Protein AF-A0ABD7KA84-F1 (afdb_monomer)

Organism: Pseudomonas aeruginosa (NCBI:txid287)

Radius of gyration: 20.24 Å; Cα contacts (8 Å, |Δi|>4): 50; chains: 1; bounding box: 49×47×58 Å

Secondary structure (DSSP, 8-state):
-------------HHHHHSPPTTPPSS--HHHHHHHHHHHHHHHHHHHHHHHS-GGGPPPHHHHHHHHHHHHHHHHHHHHHHHHHHHHHS--GGGSS--

Foldseek 3Di:
DDPDDDPPPPPQDPVSVLADDPPDDQAQPVVLLVVLVVVLVVLVVVVVCCVVDDVVPHDDPVSVVVNVVSSVVSVVSSVNSRVRNVVRVDPPPVVVPDD

Structure (mmCIF, N/CA/C/O backbone):
data_AF-A0ABD7KA84-F1
#
_entry.id   AF-A0ABD7KA84-F1
#
loop_
_atom_site.group_PDB
_atom_site.id
_atom_site.type_symbol
_atom_site.label_atom_id
_atom_site.label_alt_id
_atom_site.label_comp_id
_atom_site.label_asym_id
_atom_site.label_entity_id
_atom_site.label_seq_id
_atom_site.pdbx_PDB_ins_code
_atom_site.Cartn_x
_atom_site.Cartn_y
_atom_site.Cartn_z
_atom_site.occupancy
_atom_site.B_iso_or_equiv
_atom_site.auth_seq_id
_atom_site.auth_comp_id
_atom_site.auth_asym_id
_atom_site.auth_atom_id
_atom_site.pdbx_PDB_model_num
ATOM 1 N N . MET A 1 1 ? -4.175 -40.344 22.442 1.00 39.59 1 MET A N 1
ATOM 2 C CA . MET A 1 1 ? -3.545 -39.058 22.070 1.00 39.59 1 MET A CA 1
ATOM 3 C C . MET A 1 1 ? -4.419 -38.394 21.017 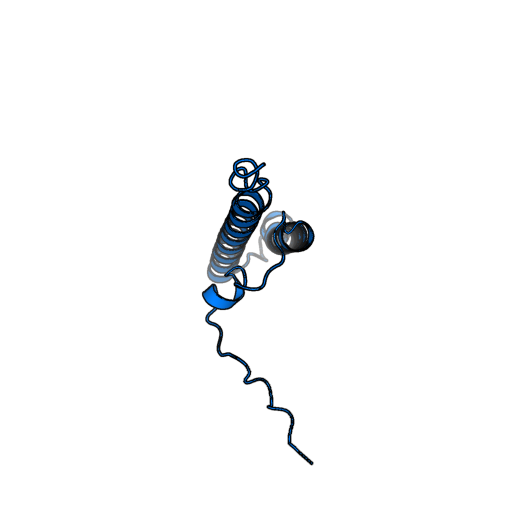1.00 39.59 1 MET A C 1
ATOM 5 O O . MET A 1 1 ? -4.559 -38.944 19.933 1.00 39.59 1 MET A O 1
ATOM 9 N N . LYS A 1 2 ? -5.108 -37.300 21.362 1.00 39.72 2 LYS A N 1
ATOM 10 C CA . LYS A 1 2 ? -5.956 -36.557 20.418 1.00 39.72 2 LYS A CA 1
ATOM 11 C C . LYS A 1 2 ? -5.038 -35.701 19.543 1.00 39.72 2 LYS A C 1
ATOM 13 O O . LYS A 1 2 ? -4.302 -34.883 20.082 1.00 39.72 2 LYS A O 1
ATOM 18 N N . ARG A 1 3 ? -5.044 -35.930 18.226 1.00 42.28 3 ARG A N 1
ATOM 19 C CA . ARG A 1 3 ? -4.387 -35.054 17.245 1.00 42.28 3 ARG A CA 1
ATOM 20 C C . ARG A 1 3 ? -5.005 -33.664 17.387 1.00 42.28 3 ARG A C 1
ATOM 22 O O . ARG A 1 3 ? -6.204 -33.509 17.174 1.00 42.28 3 ARG A O 1
ATOM 29 N N . THR A 1 4 ? -4.207 -32.684 17.789 1.00 46.84 4 THR A N 1
ATOM 30 C CA . THR A 1 4 ? -4.562 -31.269 17.689 1.00 46.84 4 THR A CA 1
ATOM 31 C C . THR A 1 4 ? -4.819 -30.980 16.215 1.00 46.84 4 THR A C 1
ATOM 33 O O . THR A 1 4 ? -3.995 -31.345 15.375 1.00 46.84 4 THR A O 1
ATOM 36 N N . ALA A 1 5 ? -5.989 -30.422 15.902 1.00 50.28 5 ALA A N 1
ATOM 37 C CA . ALA A 1 5 ? -6.383 -30.097 14.540 1.00 50.28 5 ALA A CA 1
ATOM 38 C C . ALA A 1 5 ? -5.280 -29.257 13.886 1.00 50.28 5 ALA A C 1
ATOM 40 O O . ALA A 1 5 ? -4.925 -28.184 14.375 1.00 50.28 5 ALA A O 1
ATOM 41 N N . GLN A 1 6 ? -4.702 -29.800 12.818 1.00 48.25 6 GLN A N 1
ATOM 42 C CA . GLN A 1 6 ? -3.870 -29.056 11.892 1.00 48.25 6 GLN A CA 1
ATOM 43 C C . GLN A 1 6 ? -4.734 -27.895 11.401 1.00 48.25 6 GLN A C 1
ATOM 45 O O . GLN A 1 6 ? -5.792 -28.126 10.825 1.00 48.25 6 GLN A O 1
ATOM 50 N N . LYS A 1 7 ? -4.347 -26.665 11.750 1.00 53.25 7 LYS A N 1
ATOM 51 C CA . LYS A 1 7 ? -5.015 -25.454 11.282 1.00 53.2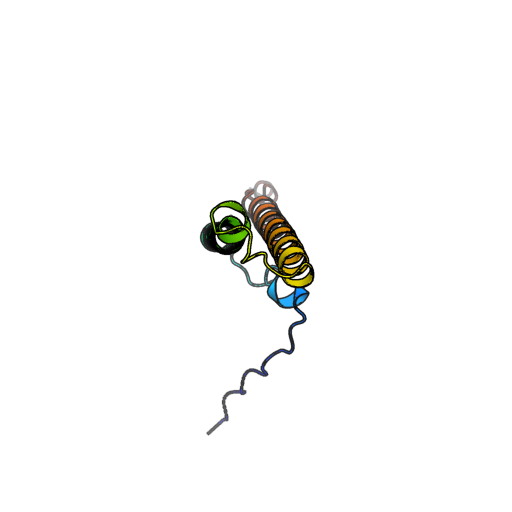5 7 LYS A CA 1
ATOM 52 C C . LYS A 1 7 ? -4.880 -25.475 9.764 1.00 53.25 7 LYS A C 1
ATOM 54 O O . LYS A 1 7 ? -3.757 -25.358 9.272 1.00 53.25 7 LYS A O 1
ATOM 59 N N . ASP A 1 8 ? -5.980 -25.749 9.068 1.00 48.78 8 ASP A N 1
ATOM 60 C CA . ASP A 1 8 ? -6.023 -25.688 7.613 1.00 48.78 8 ASP A CA 1
ATOM 61 C C . ASP A 1 8 ? -5.412 -24.350 7.195 1.00 48.78 8 ASP A C 1
ATOM 63 O O . ASP A 1 8 ? -5.699 -23.305 7.792 1.00 48.78 8 ASP A O 1
ATOM 67 N N . LEU A 1 9 ? -4.474 -24.407 6.250 1.00 51.09 9 LEU A N 1
ATOM 68 C CA . LEU A 1 9 ? -3.971 -23.218 5.582 1.00 51.09 9 LEU A CA 1
ATOM 69 C C . LEU A 1 9 ? -5.165 -22.675 4.810 1.00 51.09 9 LEU A C 1
ATOM 71 O O . LEU A 1 9 ? -5.471 -23.156 3.723 1.00 51.09 9 LEU A O 1
ATOM 75 N N . ASP A 1 10 ? -5.893 -21.772 5.457 1.00 62.88 10 ASP A N 1
ATOM 76 C CA . ASP A 1 10 ? -7.050 -21.114 4.886 1.00 62.88 10 ASP A CA 1
ATOM 77 C C . ASP A 1 10 ? -6.582 -20.479 3.577 1.00 62.88 10 ASP A C 1
ATOM 79 O O . ASP A 1 10 ? -5.607 -19.717 3.562 1.00 62.88 10 ASP A O 1
ATOM 83 N N . PHE A 1 11 ? -7.200 -20.876 2.464 1.00 49.28 11 PHE A N 1
ATOM 84 C CA . PHE A 1 11 ? -6.951 -20.263 1.166 1.00 49.28 11 PHE A CA 1
ATOM 85 C C . PHE A 1 11 ? -7.626 -18.895 1.190 1.00 49.28 11 PHE A C 1
ATOM 87 O O . PHE A 1 11 ? -8.648 -18.680 0.547 1.00 49.28 11 PHE A O 1
ATOM 94 N N . CYS A 1 12 ? -7.067 -17.990 1.991 1.00 53.78 12 CYS A N 1
ATOM 95 C 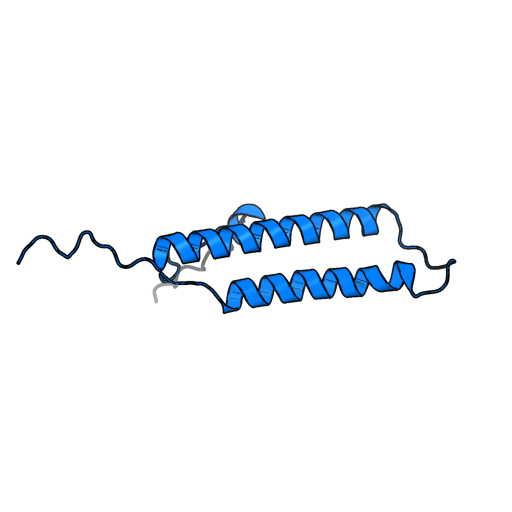CA . CYS A 1 12 ? -7.483 -16.611 2.042 1.00 53.78 12 CYS A CA 1
ATOM 96 C C . CYS A 1 12 ? -7.252 -16.026 0.656 1.00 53.78 12 CYS A C 1
ATOM 98 O O . CYS A 1 12 ? -6.137 -16.060 0.119 1.00 53.78 12 CYS A O 1
ATOM 100 N N . SER A 1 13 ? -8.315 -15.480 0.085 1.00 63.88 13 SER A N 1
ATOM 101 C CA . SER A 1 13 ? -8.151 -14.547 -1.013 1.00 63.88 13 SER A CA 1
ATOM 102 C C . SER A 1 13 ? -7.266 -13.372 -0.547 1.00 63.88 13 SER A C 1
ATOM 104 O O . SER A 1 13 ? -7.136 -13.123 0.661 1.00 63.88 13 SER A O 1
ATOM 106 N N . PRO A 1 14 ? -6.605 -12.646 -1.462 1.00 53.62 14 PRO A N 1
ATOM 107 C CA . PRO A 1 14 ? -5.849 -11.451 -1.096 1.00 53.62 14 PRO A CA 1
ATOM 108 C C . PRO A 1 14 ? -6.687 -10.489 -0.247 1.00 53.62 14 PRO A C 1
ATOM 110 O O . PRO A 1 14 ? -6.188 -9.918 0.717 1.00 53.62 14 PRO A O 1
ATOM 113 N N . GLU A 1 15 ? -7.976 -10.365 -0.551 1.00 61.22 15 GLU A N 1
ATOM 114 C CA . GLU A 1 15 ? -8.924 -9.567 0.210 1.00 61.22 15 G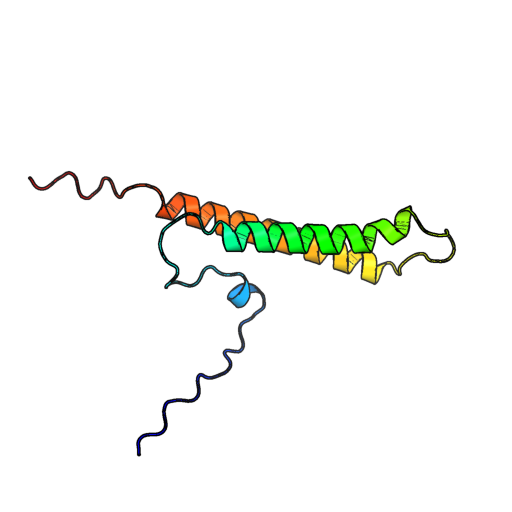LU A CA 1
ATOM 115 C C . GLU A 1 15 ? -9.180 -10.102 1.631 1.00 61.22 15 GLU A C 1
ATOM 117 O O . GLU A 1 15 ? -9.261 -9.297 2.558 1.00 61.22 15 GLU A O 1
ATOM 122 N N . ASP A 1 16 ? -9.180 -11.419 1.857 1.00 60.47 16 ASP A N 1
ATOM 123 C CA . ASP A 1 16 ? -9.287 -12.008 3.205 1.00 60.47 16 ASP A CA 1
ATOM 124 C C . ASP A 1 16 ? -8.037 -11.756 4.066 1.00 60.47 16 ASP A C 1
ATOM 126 O O . ASP A 1 16 ? -8.135 -11.605 5.284 1.00 60.47 16 ASP A O 1
ATOM 130 N N . LEU A 1 17 ? -6.853 -11.668 3.447 1.00 58.16 17 LEU A N 1
ATOM 131 C CA . LEU A 1 17 ? -5.612 -11.289 4.141 1.00 58.16 17 LEU A CA 1
ATOM 132 C C . LEU A 1 17 ? -5.582 -9.805 4.524 1.00 58.16 17 LEU A C 1
ATOM 134 O O . LEU A 1 17 ? -4.895 -9.418 5.473 1.00 58.16 17 LEU A O 1
ATOM 138 N N . LEU A 1 18 ? -6.290 -8.970 3.763 1.00 59.47 18 LEU A N 1
ATOM 13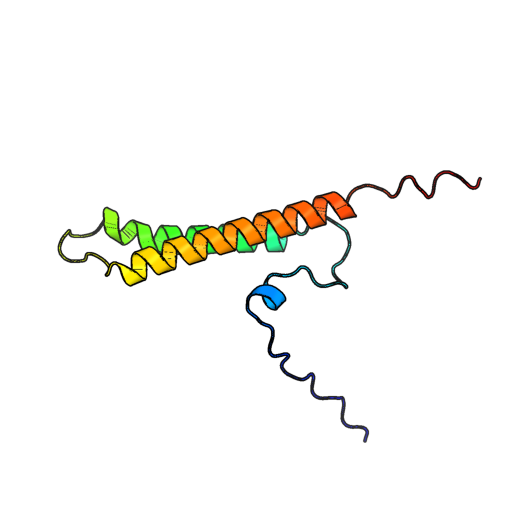9 C CA . LEU A 1 18 ? -6.354 -7.524 3.962 1.00 59.47 18 LEU A CA 1
ATOM 140 C C . LEU A 1 18 ? -7.543 -7.104 4.838 1.00 59.47 18 LEU A C 1
ATOM 142 O O . LEU A 1 18 ? -7.554 -5.979 5.345 1.00 59.47 18 LEU A O 1
ATOM 146 N N . ALA A 1 19 ? -8.514 -7.994 5.052 1.00 65.56 19 ALA A N 1
ATOM 147 C CA . ALA A 1 19 ? -9.630 -7.781 5.957 1.00 65.56 19 ALA A CA 1
ATOM 148 C C . ALA A 1 19 ? -9.167 -7.763 7.421 1.00 65.56 19 ALA A C 1
ATOM 150 O O . ALA A 1 19 ? -8.328 -8.552 7.863 1.00 65.56 19 ALA A O 1
ATOM 151 N N . VAL A 1 20 ? -9.754 -6.866 8.217 1.00 67.94 20 VAL A N 1
ATOM 152 C CA . VAL A 1 20 ? -9.539 -6.895 9.665 1.00 67.94 20 VAL A CA 1
ATOM 153 C C . VAL A 1 20 ? -10.226 -8.134 10.220 1.00 67.94 20 VAL A C 1
ATOM 155 O O . VAL A 1 20 ? -11.430 -8.320 10.042 1.00 67.94 20 VAL A O 1
ATOM 158 N N . ARG A 1 21 ? -9.460 -8.986 10.905 1.00 71.31 21 ARG A N 1
ATOM 159 C CA . ARG A 1 21 ? -10.008 -10.188 11.531 1.00 71.31 21 ARG A CA 1
ATOM 160 C C . ARG A 1 21 ? -11.098 -9.820 12.534 1.00 71.31 21 ARG A C 1
ATOM 162 O O . ARG A 1 21 ? -10.939 -8.896 13.328 1.00 71.31 21 ARG A O 1
ATOM 169 N N . ASN A 1 22 ? -12.162 -10.617 12.558 1.00 68.19 22 ASN A N 1
ATOM 170 C CA . ASN A 1 22 ? -13.289 -10.425 13.477 1.00 68.19 22 ASN A CA 1
ATOM 171 C C . ASN A 1 22 ? -12.894 -10.512 14.963 1.00 68.19 22 ASN A C 1
ATOM 173 O O . ASN A 1 22 ? -13.622 -10.018 15.817 1.00 68.19 22 ASN A O 1
ATOM 177 N N . ASP A 1 23 ? -11.759 -11.142 15.274 1.00 73.25 23 ASP A N 1
ATOM 178 C CA . ASP A 1 23 ? -11.213 -11.274 16.626 1.00 73.25 23 ASP A CA 1
ATOM 179 C C . ASP A 1 23 ? -10.106 -10.257 16.947 1.00 73.25 23 ASP A C 1
ATOM 181 O O . ASP A 1 23 ? -9.434 -10.387 17.971 1.00 73.25 23 ASP A O 1
ATOM 185 N N . ALA A 1 24 ? -9.896 -9.250 16.091 1.00 74.00 24 ALA A N 1
ATOM 186 C CA . ALA A 1 24 ? -8.958 -8.174 16.374 1.00 74.00 24 ALA A CA 1
ATOM 187 C C . ALA A 1 24 ? -9.377 -7.409 17.640 1.00 74.00 24 ALA A C 1
ATOM 189 O O . ALA A 1 24 ? -10.559 -7.130 17.864 1.00 74.00 24 ALA A O 1
ATOM 190 N N . THR A 1 25 ? -8.396 -7.075 18.480 1.00 77.12 25 THR A N 1
ATOM 191 C CA . THR A 1 25 ? -8.624 -6.277 19.686 1.00 77.12 25 THR A CA 1
ATOM 192 C C . THR A 1 25 ? -9.105 -4.872 19.297 1.00 77.12 25 THR A C 1
ATOM 194 O O . THR A 1 25 ? -8.438 -4.227 18.484 1.00 77.12 25 THR A O 1
ATOM 197 N N . PRO A 1 26 ? -10.203 -4.366 19.895 1.00 79.81 26 PRO A N 1
ATOM 198 C CA . PRO A 1 26 ? -10.666 -2.993 19.705 1.00 79.81 26 PRO A CA 1
ATOM 199 C C . PRO A 1 26 ? -9.566 -1.967 19.984 1.00 79.81 26 PRO A C 1
ATOM 201 O O . PRO A 1 26 ? -8.841 -2.085 20.974 1.00 79.81 26 PRO A O 1
ATOM 204 N N . GLY A 1 27 ? -9.462 -0.945 19.140 1.00 82.12 27 GLY A N 1
ATOM 205 C CA . GLY A 1 27 ? -8.400 0.051 19.228 1.00 82.12 27 GLY A CA 1
ATOM 206 C C . GLY A 1 27 ? -7.819 0.397 17.864 1.00 82.12 27 GLY A C 1
ATOM 207 O O . GLY A 1 27 ? -8.067 -0.278 16.867 1.00 82.12 27 GLY A O 1
ATOM 208 N N . VAL A 1 28 ? -7.014 1.459 17.814 1.00 84.19 28 VAL A N 1
ATOM 209 C CA . VAL A 1 28 ? -6.275 1.816 16.599 1.00 84.19 28 VAL A CA 1
ATOM 210 C C . VAL A 1 28 ? -5.119 0.827 16.402 1.00 84.19 28 VAL A C 1
ATOM 212 O O . VAL A 1 28 ? -4.231 0.770 17.256 1.00 84.19 28 VAL A O 1
ATOM 215 N N . PRO A 1 29 ? -5.069 0.071 15.288 1.00 85.19 29 PRO A N 1
ATOM 216 C CA . PRO A 1 29 ? -4.019 -0.916 15.048 1.00 85.19 29 PRO A CA 1
ATOM 217 C C . PRO A 1 29 ? -2.743 -0.238 14.512 1.00 85.19 29 PRO A C 1
ATOM 219 O O . PRO A 1 29 ? -2.375 -0.402 13.348 1.00 85.19 29 PRO A O 1
ATOM 222 N N . ILE A 1 30 ? -2.079 0.559 15.357 1.00 87.44 30 ILE A N 1
ATOM 223 C CA . ILE A 1 30 ? -0.934 1.411 14.982 1.00 87.44 30 ILE A CA 1
ATOM 224 C C . ILE A 1 30 ? 0.208 0.609 14.349 1.00 87.44 30 ILE A C 1
ATOM 226 O O . ILE A 1 30 ? 0.756 1.046 13.338 1.00 87.44 30 ILE A O 1
ATOM 230 N N . ASP A 1 31 ? 0.526 -0.574 14.872 1.00 85.88 31 ASP A N 1
ATOM 231 C CA . ASP A 1 31 ? 1.602 -1.412 14.329 1.00 85.88 31 ASP A CA 1
ATOM 232 C C . ASP A 1 31 ? 1.297 -1.879 12.900 1.00 85.88 31 ASP A C 1
ATOM 234 O O . ASP A 1 31 ? 2.167 -1.852 12.028 1.00 85.88 31 ASP A O 1
ATOM 238 N N . ALA A 1 32 ? 0.042 -2.252 12.626 1.00 86.12 32 ALA A N 1
ATOM 239 C CA . ALA A 1 32 ? -0.390 -2.682 11.299 1.00 86.12 32 ALA A CA 1
ATOM 240 C C . ALA A 1 32 ? -0.411 -1.512 10.305 1.00 86.12 32 ALA A C 1
ATOM 242 O O . ALA A 1 32 ? 0.029 -1.667 9.167 1.00 86.12 32 ALA A O 1
ATOM 243 N N . ILE A 1 33 ? -0.870 -0.333 10.743 1.00 89.75 33 ILE A N 1
ATOM 244 C CA . ILE A 1 33 ? -0.843 0.892 9.932 1.00 89.75 33 ILE A CA 1
ATOM 245 C C . ILE A 1 33 ? 0.602 1.265 9.596 1.00 89.75 33 ILE A C 1
ATOM 247 O O . ILE A 1 33 ? 0.920 1.490 8.433 1.00 89.75 33 ILE A O 1
ATOM 251 N N . THR A 1 34 ? 1.484 1.269 10.596 1.00 91.88 34 THR A N 1
ATOM 252 C CA . THR A 1 34 ? 2.910 1.573 10.417 1.00 91.88 34 THR A CA 1
ATOM 253 C C . THR A 1 34 ? 3.551 0.584 9.448 1.00 91.88 34 THR A C 1
ATOM 255 O O . THR A 1 34 ? 4.198 0.993 8.491 1.00 91.88 34 THR A O 1
ATOM 258 N N . THR A 1 35 ? 3.292 -0.713 9.621 1.00 90.81 35 THR A N 1
ATOM 259 C CA . THR A 1 35 ? 3.803 -1.763 8.725 1.00 90.81 35 THR A CA 1
ATOM 260 C C . THR A 1 35 ? 3.327 -1.571 7.283 1.00 90.81 35 THR A C 1
ATOM 262 O O . THR A 1 35 ? 4.114 -1.715 6.349 1.00 90.81 35 THR A O 1
ATOM 265 N N . ALA A 1 36 ? 2.052 -1.229 7.077 1.00 91.44 36 ALA A N 1
ATOM 266 C CA . ALA A 1 36 ? 1.519 -0.960 5.745 1.00 91.44 36 ALA A CA 1
ATOM 267 C C . ALA A 1 36 ? 2.166 0.288 5.115 1.00 91.44 36 ALA A C 1
ATOM 269 O O . ALA A 1 36 ? 2.538 0.252 3.942 1.00 91.44 36 ALA A O 1
ATOM 270 N N . CYS A 1 37 ? 2.381 1.357 5.890 1.00 94.88 37 CYS A N 1
ATOM 271 C CA . CYS A 1 37 ? 3.119 2.536 5.431 1.00 94.88 37 CYS A CA 1
ATOM 272 C C . CYS A 1 37 ? 4.554 2.185 5.010 1.00 94.88 37 CYS A C 1
ATOM 274 O O . CYS A 1 37 ? 4.966 2.548 3.910 1.00 94.88 37 CYS A O 1
ATOM 276 N N . GLU A 1 38 ? 5.293 1.440 5.835 1.00 96.44 38 GLU A N 1
ATOM 277 C CA . GLU A 1 38 ? 6.667 1.021 5.525 1.00 96.44 38 GLU A CA 1
ATOM 278 C C . GLU A 1 38 ? 6.732 0.142 4.270 1.00 96.44 38 GLU A C 1
ATOM 280 O O . GLU A 1 38 ? 7.628 0.303 3.442 1.00 96.44 38 GLU A O 1
ATOM 285 N N . ARG A 1 39 ? 5.745 -0.740 4.060 1.00 94.44 39 ARG A N 1
ATOM 286 C CA . ARG A 1 39 ? 5.655 -1.549 2.837 1.00 94.44 39 ARG A CA 1
ATOM 287 C C . ARG A 1 39 ? 5.455 -0.681 1.593 1.00 94.44 39 ARG A C 1
ATOM 289 O O . ARG A 1 39 ? 6.192 -0.849 0.623 1.00 94.44 39 ARG A O 1
ATOM 296 N N . ALA A 1 40 ? 4.510 0.263 1.629 1.00 96.50 40 ALA A N 1
ATOM 297 C CA . ALA A 1 40 ? 4.293 1.193 0.518 1.00 96.50 40 ALA A CA 1
ATOM 298 C C . ALA A 1 40 ? 5.555 2.018 0.227 1.00 96.50 40 ALA A C 1
ATOM 300 O O . ALA A 1 40 ? 5.946 2.171 -0.930 1.00 96.50 40 ALA A O 1
ATOM 301 N N . MET A 1 41 ? 6.230 2.501 1.273 1.00 97.62 41 MET A N 1
ATOM 302 C CA . MET A 1 41 ? 7.481 3.246 1.139 1.00 97.62 41 MET A CA 1
ATOM 303 C C . MET A 1 41 ? 8.592 2.400 0.518 1.00 97.62 41 MET A C 1
ATOM 305 O O . MET A 1 41 ? 9.258 2.872 -0.398 1.00 97.62 41 MET A O 1
ATOM 309 N N . ALA A 1 42 ? 8.773 1.151 0.949 1.00 95.12 42 ALA A N 1
ATOM 310 C CA . ALA A 1 42 ? 9.774 0.250 0.380 1.00 95.12 42 ALA A CA 1
ATOM 311 C C . ALA A 1 42 ? 9.558 0.022 -1.125 1.00 95.12 42 ALA A C 1
ATOM 313 O O . ALA A 1 42 ? 10.510 0.063 -1.905 1.00 95.12 42 ALA A O 1
ATOM 314 N N . VAL A 1 43 ? 8.305 -0.155 -1.547 1.00 96.00 43 VAL A N 1
ATOM 315 C CA . VAL A 1 43 ? 7.944 -0.327 -2.960 1.00 96.00 43 VAL A CA 1
ATOM 316 C C . VAL A 1 43 ? 8.198 0.953 -3.766 1.00 96.00 43 VAL A C 1
ATOM 318 O O . VAL A 1 43 ? 8.748 0.892 -4.867 1.00 96.00 43 VAL A O 1
ATOM 321 N N . LEU A 1 44 ? 7.879 2.125 -3.212 1.00 96.12 44 LEU A N 1
ATOM 322 C CA . LEU A 1 44 ? 8.194 3.411 -3.842 1.00 96.12 44 LEU A CA 1
ATOM 323 C C . LEU A 1 44 ? 9.704 3.675 -3.917 1.00 96.12 44 LEU A C 1
ATOM 325 O O . LEU A 1 44 ? 10.172 4.210 -4.920 1.00 96.12 44 LEU A O 1
ATOM 329 N N . TYR A 1 45 ? 10.478 3.277 -2.904 1.00 94.44 45 TYR A N 1
ATOM 330 C CA . TYR A 1 45 ? 11.939 3.357 -2.939 1.00 94.44 45 TYR A CA 1
ATOM 331 C C . TYR A 1 45 ? 12.543 2.430 -3.989 1.00 94.44 45 TYR A C 1
ATOM 333 O O . TYR A 1 45 ? 13.502 2.814 -4.647 1.00 94.44 45 TYR A O 1
ATOM 341 N N . LEU A 1 46 ? 11.977 1.240 -4.190 1.00 90.31 46 LEU A N 1
ATOM 342 C CA . LEU A 1 46 ? 12.386 0.379 -5.294 1.00 90.31 46 LEU A CA 1
ATOM 343 C C . LEU A 1 46 ? 12.107 1.064 -6.641 1.00 90.31 46 LEU A C 1
ATOM 345 O O . LEU A 1 46 ? 12.976 1.108 -7.507 1.00 90.31 46 LEU A O 1
ATOM 349 N N . LEU A 1 47 ? 10.912 1.644 -6.806 1.00 93.81 47 LEU A N 1
ATOM 350 C CA . LEU A 1 47 ? 10.540 2.343 -8.036 1.00 93.81 47 LEU A CA 1
ATOM 351 C C . LEU A 1 47 ? 11.383 3.596 -8.282 1.00 93.81 47 LEU A C 1
ATOM 353 O O . LEU A 1 47 ? 11.615 3.932 -9.438 1.00 93.81 47 LEU A O 1
ATOM 357 N N . SER A 1 48 ? 11.848 4.292 -7.243 1.00 91.62 48 SER A N 1
ATOM 358 C CA . SER A 1 48 ? 12.621 5.527 -7.416 1.00 91.62 48 SER A CA 1
ATOM 359 C C . SER A 1 48 ? 13.902 5.310 -8.230 1.00 91.62 48 SER A C 1
ATOM 361 O O . SER A 1 48 ? 14.286 6.205 -8.984 1.00 91.62 48 SER A O 1
ATOM 363 N N . GLY A 1 49 ? 14.473 4.097 -8.191 1.00 87.06 49 GLY A N 1
ATOM 364 C CA . GLY A 1 49 ? 15.589 3.679 -9.042 1.00 87.06 49 GLY A CA 1
ATOM 365 C C . GLY A 1 49 ? 15.338 3.894 -10.540 1.00 87.06 49 GLY A C 1
ATOM 366 O O . GLY A 1 49 ? 16.267 4.241 -11.262 1.00 87.06 49 GLY A O 1
ATOM 367 N N . GLN A 1 50 ? 14.079 3.817 -10.986 1.00 88.81 50 GLN A N 1
ATOM 368 C CA . GLN A 1 50 ? 13.650 4.117 -12.358 1.00 88.81 50 GLN A CA 1
ATOM 369 C C . GLN A 1 50 ? 13.959 5.551 -12.801 1.00 88.81 50 GLN A C 1
ATOM 371 O O . GLN A 1 50 ? 14.107 5.825 -13.991 1.00 88.81 50 GLN A O 1
ATOM 376 N N . PHE A 1 51 ? 13.975 6.483 -11.850 1.00 88.38 51 PHE A N 1
ATOM 377 C CA . PHE A 1 51 ? 14.098 7.916 -12.107 1.00 88.38 51 PHE A CA 1
ATOM 378 C C . PHE A 1 51 ? 15.457 8.477 -11.687 1.00 88.38 51 PHE A C 1
ATOM 380 O O . PHE A 1 51 ? 15.810 9.578 -12.102 1.00 88.38 51 PHE A O 1
ATOM 387 N N . THR A 1 52 ? 16.205 7.746 -10.860 1.00 87.19 52 THR A N 1
ATOM 388 C CA . THR A 1 52 ? 17.535 8.150 -10.385 1.00 87.19 52 THR A CA 1
ATOM 389 C C . THR A 1 52 ? 18.680 7.364 -11.027 1.00 87.19 52 THR A C 1
ATOM 391 O O . THR A 1 52 ? 19.830 7.753 -10.847 1.00 87.19 52 THR A O 1
ATOM 394 N N . GLY A 1 53 ? 18.390 6.253 -11.714 1.00 80.12 53 GLY A N 1
ATOM 395 C CA . GLY A 1 53 ? 19.369 5.418 -12.419 1.00 80.12 53 GLY A CA 1
ATOM 396 C C . GLY A 1 53 ? 19.643 5.854 -13.864 1.00 80.12 53 GLY A C 1
ATOM 397 O O . GLY A 1 53 ? 19.149 6.883 -14.328 1.00 80.12 53 GLY A O 1
ATOM 398 N N . ASP A 1 54 ? 20.431 5.052 -14.585 1.00 85.06 54 ASP A N 1
ATOM 399 C CA . ASP A 1 54 ? 20.734 5.288 -15.998 1.00 85.06 54 ASP A CA 1
ATOM 400 C C . ASP A 1 54 ? 19.498 5.074 -16.884 1.00 85.06 54 ASP A C 1
ATOM 402 O O . ASP A 1 54 ? 18.718 4.141 -16.698 1.00 85.06 54 ASP A O 1
ATOM 406 N N . ALA A 1 55 ? 19.335 5.913 -17.912 1.00 76.69 55 ALA A N 1
ATOM 407 C CA . ALA A 1 55 ? 18.168 5.869 -18.801 1.00 76.69 55 ALA A CA 1
ATOM 408 C C . ALA A 1 55 ? 18.028 4.547 -19.587 1.00 76.69 55 ALA A C 1
ATOM 410 O O . ALA A 1 55 ? 16.944 4.243 -20.089 1.00 76.69 55 ALA A O 1
ATOM 411 N N . SER A 1 56 ? 19.109 3.767 -19.707 1.00 82.62 56 SER A N 1
ATOM 412 C CA . SER A 1 56 ? 19.097 2.428 -20.308 1.00 82.62 56 SER A CA 1
ATOM 413 C C . SER A 1 56 ? 18.414 1.374 -19.435 1.00 82.62 56 SER A C 1
ATOM 415 O O . SER A 1 56 ? 17.956 0.367 -19.970 1.00 82.62 56 SER A O 1
ATOM 417 N N . ASP A 1 57 ? 18.287 1.617 -18.130 1.00 82.69 57 ASP A N 1
ATOM 418 C CA . ASP A 1 57 ? 17.840 0.632 -17.139 1.00 82.69 57 ASP A CA 1
ATOM 419 C C . ASP A 1 57 ? 16.351 0.792 -16.799 1.00 82.69 57 ASP A C 1
ATOM 421 O O . ASP A 1 57 ? 15.892 0.491 -15.694 1.00 82.69 57 ASP A O 1
ATOM 425 N N . ARG A 1 58 ? 15.565 1.263 -17.776 1.00 88.88 58 ARG A N 1
ATOM 426 C CA . ARG A 1 58 ? 14.127 1.484 -17.618 1.00 88.88 58 ARG A CA 1
ATOM 427 C C . ARG A 1 58 ? 13.420 0.164 -17.292 1.00 88.88 58 ARG A C 1
ATOM 429 O O . ARG A 1 58 ? 13.376 -0.755 -18.108 1.00 88.88 58 ARG A O 1
ATOM 436 N N . TYR A 1 59 ? 12.764 0.108 -16.139 1.00 91.50 59 TYR A N 1
ATOM 437 C CA . TYR A 1 59 ? 11.842 -0.956 -15.769 1.00 91.50 59 TYR A CA 1
ATOM 438 C C . TYR A 1 59 ? 10.758 -1.128 -16.828 1.00 91.50 59 TYR A C 1
ATOM 440 O O . TYR A 1 59 ? 10.237 -0.155 -17.383 1.00 91.50 59 TYR A O 1
ATOM 448 N N . ALA A 1 60 ? 10.402 -2.385 -17.076 1.00 92.44 60 ALA A N 1
ATOM 449 C CA . ALA A 1 60 ? 9.330 -2.728 -17.991 1.00 92.44 60 ALA A CA 1
ATOM 450 C C . ALA A 1 60 ? 7.985 -2.171 -17.495 1.00 92.44 60 ALA A C 1
ATOM 452 O O . ALA A 1 60 ? 7.718 -2.136 -16.292 1.00 92.44 60 ALA A O 1
ATOM 453 N N . ASP A 1 61 ? 7.105 -1.791 -18.423 1.00 93.81 61 ASP A N 1
ATOM 454 C CA . ASP A 1 61 ? 5.837 -1.128 -18.086 1.00 93.81 61 ASP A CA 1
ATOM 455 C C . ASP A 1 61 ? 4.953 -1.968 -17.148 1.00 93.81 61 ASP A C 1
ATOM 457 O O . ASP A 1 61 ? 4.277 -1.420 -16.282 1.00 93.81 61 ASP A O 1
ATOM 461 N N . HIS A 1 62 ? 5.004 -3.301 -17.253 1.00 95.19 62 HIS A N 1
ATOM 462 C CA . HIS A 1 62 ? 4.262 -4.193 -16.358 1.00 95.19 62 HIS A CA 1
ATOM 463 C C . HIS A 1 62 ? 4.775 -4.160 -14.907 1.00 95.19 62 HIS A C 1
ATOM 465 O O . HIS A 1 62 ? 3.986 -4.345 -13.986 1.00 95.19 62 HIS A O 1
ATOM 471 N N . ILE A 1 63 ? 6.067 -3.887 -14.688 1.00 93.38 63 ILE A N 1
ATOM 472 C CA . ILE A 1 63 ? 6.638 -3.705 -13.345 1.00 93.38 63 ILE A CA 1
ATOM 473 C C . ILE A 1 63 ? 6.140 -2.389 -12.751 1.00 93.38 63 ILE A C 1
ATOM 475 O O . ILE A 1 63 ? 5.681 -2.364 -11.614 1.00 93.38 63 ILE A O 1
ATOM 479 N N . ILE A 1 64 ? 6.158 -1.311 -13.540 1.00 94.38 64 ILE A N 1
ATOM 480 C CA . ILE A 1 64 ? 5.641 -0.000 -13.121 1.00 94.38 64 ILE A CA 1
ATOM 481 C C . ILE A 1 64 ? 4.148 -0.103 -12.784 1.00 94.38 64 ILE A C 1
ATOM 483 O O . ILE A 1 64 ? 3.716 0.374 -11.737 1.00 94.38 64 ILE A O 1
ATOM 487 N N . ALA A 1 65 ? 3.366 -0.765 -13.640 1.00 95.69 65 ALA A N 1
ATOM 488 C CA . ALA A 1 65 ? 1.948 -1.010 -13.398 1.00 95.69 65 ALA A CA 1
ATOM 489 C C . ALA A 1 65 ? 1.719 -1.839 -12.122 1.00 95.69 65 ALA A C 1
ATOM 491 O O . ALA A 1 65 ? 0.846 -1.498 -11.326 1.00 95.69 65 ALA A O 1
ATOM 492 N N . GLY A 1 66 ? 2.530 -2.878 -11.897 1.00 95.56 66 GLY A N 1
ATOM 493 C CA . GLY A 1 66 ? 2.478 -3.695 -10.683 1.00 95.56 66 GLY A CA 1
ATOM 494 C C . GLY A 1 66 ? 2.772 -2.895 -9.414 1.00 95.56 66 GLY A C 1
ATOM 495 O O . GLY A 1 66 ? 2.043 -3.021 -8.436 1.00 95.56 66 GLY A O 1
ATOM 496 N N . VAL A 1 67 ? 3.775 -2.012 -9.446 1.00 95.94 67 VAL A N 1
ATOM 497 C CA . VAL A 1 67 ? 4.078 -1.104 -8.330 1.00 95.94 67 VAL A CA 1
ATOM 498 C C . VAL A 1 67 ? 2.903 -0.172 -8.030 1.00 95.94 67 VAL A C 1
ATOM 500 O O . VAL A 1 67 ? 2.525 -0.015 -6.871 1.00 95.94 67 VAL A O 1
ATOM 503 N N . ILE A 1 68 ? 2.310 0.443 -9.059 1.00 95.62 68 ILE A N 1
ATOM 504 C CA . ILE A 1 68 ? 1.156 1.337 -8.878 1.00 95.62 68 ILE A CA 1
ATOM 505 C C . ILE A 1 68 ? 0.004 0.578 -8.216 1.00 95.62 68 ILE A C 1
ATOM 507 O O . ILE A 1 68 ? -0.580 1.075 -7.252 1.00 95.62 68 ILE A O 1
ATOM 511 N N . TRP A 1 69 ? -0.288 -0.629 -8.703 1.00 96.38 69 TRP A N 1
ATOM 512 C CA . TRP A 1 69 ? -1.338 -1.480 -8.154 1.00 96.38 69 TRP A CA 1
ATOM 513 C C . TRP A 1 69 ? -1.080 -1.856 -6.688 1.00 96.38 69 TRP A C 1
ATOM 515 O O . TRP A 1 69 ? -1.979 -1.745 -5.855 1.00 96.38 69 TRP A O 1
ATOM 525 N N . ASP A 1 70 ? 0.152 -2.243 -6.348 1.00 95.06 70 ASP A N 1
ATOM 526 C CA . ASP A 1 70 ? 0.535 -2.606 -4.980 1.00 95.06 70 ASP A CA 1
ATOM 527 C C . ASP A 1 70 ? 0.394 -1.432 -3.998 1.00 95.06 70 ASP A C 1
ATOM 529 O O . ASP A 1 70 ? -0.215 -1.565 -2.930 1.00 95.06 70 ASP A O 1
ATOM 533 N N . VAL A 1 71 ? 0.889 -0.250 -4.379 1.00 97.06 71 VAL A N 1
ATOM 534 C CA . VAL A 1 71 ? 0.798 0.952 -3.540 1.00 97.06 71 VAL A CA 1
ATOM 535 C C . VAL A 1 71 ? -0.662 1.369 -3.355 1.00 97.06 71 VAL A C 1
ATOM 537 O O . VAL A 1 71 ? -1.063 1.692 -2.236 1.00 97.06 71 VAL A O 1
ATOM 540 N N . GLN A 1 72 ? -1.483 1.309 -4.409 1.00 96.25 72 GLN A N 1
ATOM 541 C CA . GLN A 1 72 ? -2.923 1.569 -4.311 1.00 96.25 72 GLN A CA 1
ATOM 542 C C . GLN A 1 72 ? -3.613 0.597 -3.345 1.00 96.25 72 GLN A C 1
ATOM 544 O O . GLN A 1 72 ? -4.343 1.038 -2.456 1.00 96.25 72 GLN A O 1
ATOM 549 N N . GLY A 1 73 ? -3.335 -0.706 -3.456 1.00 93.00 73 GLY A N 1
ATOM 550 C CA . GLY A 1 73 ? -3.874 -1.713 -2.538 1.00 93.00 73 GLY A CA 1
ATOM 551 C C . GLY A 1 73 ? -3.434 -1.485 -1.089 1.00 93.00 73 GLY A C 1
ATOM 552 O O . GLY A 1 73 ? -4.236 -1.582 -0.160 1.00 93.00 73 GLY A O 1
ATOM 553 N N . THR A 1 74 ? -2.176 -1.095 -0.882 1.00 94.69 74 THR A N 1
ATOM 554 C CA . THR A 1 74 ? -1.647 -0.786 0.451 1.00 94.69 74 THR A CA 1
ATOM 555 C C . THR A 1 74 ? -2.303 0.459 1.060 1.00 94.69 74 THR A C 1
ATOM 557 O O . THR A 1 74 ? -2.608 0.467 2.254 1.00 94.69 74 THR A O 1
ATOM 560 N N . ILE A 1 75 ? -2.605 1.485 0.258 1.00 96.38 75 ILE A N 1
ATOM 561 C CA . ILE A 1 75 ? -3.366 2.663 0.706 1.00 96.38 75 ILE A CA 1
ATOM 562 C C . ILE A 1 75 ? -4.781 2.270 1.155 1.00 96.38 75 ILE A C 1
ATOM 564 O O . ILE A 1 75 ? -5.241 2.736 2.201 1.00 96.38 75 ILE A O 1
ATOM 568 N N . GLU A 1 76 ? -5.468 1.397 0.416 1.00 94.38 76 GLU A N 1
ATOM 569 C CA . GLU A 1 76 ? -6.797 0.910 0.813 1.00 94.38 76 GLU A CA 1
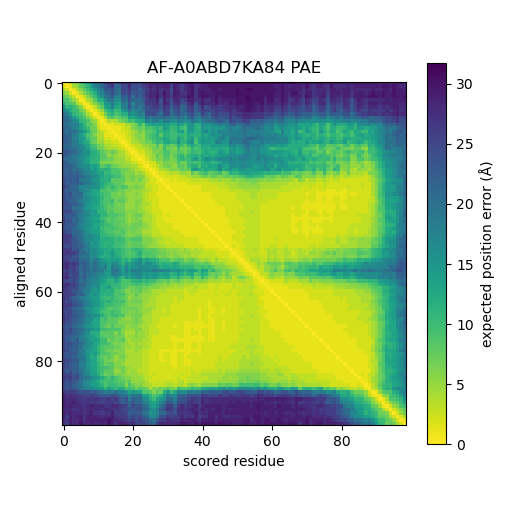ATOM 570 C C . GLU A 1 76 ? -6.753 0.056 2.089 1.00 94.38 76 GLU A C 1
ATOM 572 O O . GLU A 1 76 ? -7.628 0.171 2.955 1.00 94.38 76 GLU A O 1
ATOM 577 N N . GLN A 1 77 ? -5.685 -0.723 2.287 1.00 90.31 77 GLN A N 1
ATOM 578 C CA . GLN A 1 77 ? -5.462 -1.428 3.549 1.00 90.31 77 GLN A CA 1
ATOM 579 C C . GLN A 1 77 ? -5.308 -0.447 4.724 1.00 90.31 77 GLN A C 1
ATOM 581 O O . GLN A 1 77 ? -5.951 -0.621 5.761 1.00 90.31 77 GLN A O 1
ATOM 586 N N . ILE A 1 78 ? -4.507 0.614 4.567 1.00 93.50 78 ILE A N 1
ATOM 587 C CA . ILE A 1 78 ? -4.328 1.654 5.596 1.00 93.50 78 ILE A CA 1
ATOM 588 C C . ILE A 1 78 ? -5.670 2.307 5.947 1.00 93.50 78 ILE A C 1
ATOM 590 O O . ILE A 1 78 ? -5.984 2.474 7.128 1.00 93.50 78 ILE A O 1
ATOM 594 N N . ARG A 1 79 ? -6.491 2.640 4.942 1.00 93.81 79 ARG A N 1
ATOM 595 C CA . ARG A 1 79 ? -7.834 3.212 5.145 1.00 93.81 79 ARG A CA 1
ATOM 596 C C . ARG A 1 79 ? -8.737 2.278 5.941 1.00 93.81 79 ARG A C 1
ATOM 598 O O . ARG A 1 79 ? -9.396 2.725 6.877 1.00 93.81 79 ARG A O 1
ATOM 605 N N . THR A 1 80 ? -8.725 0.990 5.610 1.00 91.19 80 THR A N 1
ATOM 606 C CA . THR A 1 80 ? -9.513 -0.035 6.307 1.00 91.19 80 THR A CA 1
ATOM 607 C C . THR A 1 80 ? -9.102 -0.148 7.777 1.00 91.19 80 THR A C 1
ATOM 609 O O . THR A 1 80 ? -9.953 -0.120 8.668 1.00 91.19 80 THR A O 1
ATOM 612 N N . LEU A 1 81 ? -7.795 -0.191 8.050 1.00 89.38 81 LEU A N 1
ATOM 613 C CA . LEU A 1 81 ? -7.247 -0.234 9.409 1.00 89.38 81 LEU A CA 1
ATOM 614 C C . LEU A 1 81 ? -7.597 1.023 10.218 1.00 89.38 81 LEU A C 1
ATOM 616 O O . LEU A 1 81 ? -7.982 0.925 11.385 1.00 89.38 81 LEU A O 1
ATOM 620 N N . ALA A 1 82 ? -7.511 2.203 9.600 1.00 91.06 82 ALA A N 1
ATOM 621 C CA . ALA A 1 82 ? -7.885 3.464 10.231 1.00 91.06 82 ALA A CA 1
ATOM 622 C C . ALA A 1 82 ? -9.391 3.530 10.540 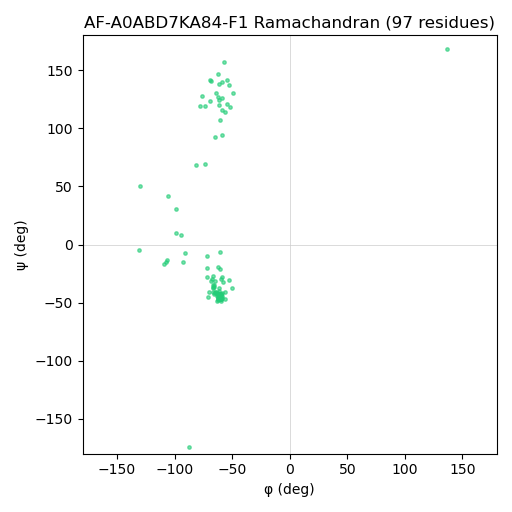1.00 91.06 82 ALA A C 1
ATOM 624 O O . ALA A 1 82 ? -9.779 3.944 11.634 1.00 91.06 82 ALA A O 1
ATOM 625 N N . ALA A 1 83 ? -10.241 3.080 9.611 1.00 90.25 83 ALA A N 1
ATOM 626 C CA . ALA A 1 83 ? -11.688 3.025 9.799 1.00 90.25 83 ALA A CA 1
ATOM 627 C C . ALA A 1 83 ? -12.079 2.076 10.942 1.00 90.25 83 ALA A C 1
ATOM 629 O O . ALA A 1 83 ? -12.881 2.452 11.799 1.00 90.25 83 ALA A O 1
ATOM 630 N N . TYR A 1 84 ? -11.467 0.887 11.002 1.00 88.56 84 TYR A N 1
ATOM 631 C CA . TYR A 1 84 ? -11.642 -0.049 12.115 1.00 88.56 84 TYR A CA 1
ATOM 632 C C . TYR A 1 84 ? -11.215 0.573 13.448 1.00 88.56 84 TYR A C 1
ATOM 634 O O . TYR A 1 84 ? -11.964 0.527 14.426 1.00 88.56 84 TYR A O 1
ATOM 642 N N . GLY A 1 85 ? -10.042 1.212 13.478 1.00 88.44 85 GLY A N 1
ATOM 643 C CA . GLY A 1 85 ? -9.551 1.901 14.665 1.00 88.44 85 GLY A CA 1
ATOM 644 C C . GLY A 1 85 ? -10.533 2.959 15.161 1.00 88.44 85 GLY A C 1
ATOM 645 O O . GLY A 1 85 ? -10.887 2.966 16.336 1.00 88.44 85 GLY A O 1
ATOM 646 N N . ASN A 1 86 ? -11.051 3.801 14.267 1.00 88.38 86 ASN A N 1
ATOM 647 C CA . ASN A 1 86 ? -12.046 4.817 14.607 1.00 88.38 86 ASN A CA 1
ATOM 648 C C . ASN A 1 86 ? -13.365 4.213 15.133 1.00 88.38 86 ASN A C 1
ATOM 650 O O . ASN A 1 86 ? -13.909 4.685 16.133 1.00 88.38 86 ASN A O 1
ATOM 654 N N . ALA A 1 87 ? -13.860 3.149 14.492 1.00 87.62 87 ALA A N 1
ATOM 655 C CA . ALA A 1 87 ? -15.105 2.481 14.874 1.00 87.62 87 ALA A CA 1
ATOM 656 C C . ALA A 1 87 ? -15.027 1.780 16.240 1.00 87.62 87 ALA A C 1
ATOM 658 O O . ALA A 1 87 ? -16.047 1.622 16.905 1.00 87.62 87 ALA A O 1
ATOM 659 N N . THR A 1 88 ? -13.831 1.361 16.657 1.00 85.81 88 THR A N 1
ATOM 660 C CA . THR A 1 88 ? -13.625 0.558 17.872 1.00 85.81 88 THR A CA 1
ATOM 661 C C . THR A 1 88 ? -12.981 1.326 19.027 1.00 85.81 88 THR A C 1
ATOM 663 O O . THR A 1 88 ? -13.037 0.864 20.164 1.00 85.81 88 THR A O 1
ATOM 666 N N . SER A 1 89 ? -12.400 2.502 18.765 1.00 79.56 89 SER A N 1
ATOM 667 C CA . SER A 1 89 ? -11.743 3.345 19.782 1.00 79.56 89 SER A CA 1
ATOM 668 C C . SER A 1 89 ? -12.673 4.375 20.428 1.00 79.56 89 SER A C 1
ATOM 670 O O . SER A 1 89 ? -12.276 5.045 21.381 1.00 79.56 89 SER A O 1
ATOM 672 N N . THR A 1 90 ? -13.905 4.532 19.938 1.00 69.56 90 THR A N 1
ATOM 673 C CA . THR A 1 90 ? -14.915 5.338 20.634 1.00 69.56 90 THR A CA 1
ATOM 674 C C . THR A 1 90 ? -15.458 4.547 21.830 1.00 69.56 90 THR A C 1
ATOM 676 O O . THR A 1 90 ? -15.869 3.398 21.659 1.00 69.56 90 THR A O 1
ATOM 679 N N . PRO A 1 91 ? -15.471 5.109 23.056 1.00 57.34 91 PRO A N 1
ATOM 680 C CA . PRO A 1 91 ? -16.097 4.434 24.181 1.00 57.34 91 PRO A CA 1
ATOM 681 C C . PRO A 1 91 ? -17.585 4.279 23.870 1.00 57.34 91 PRO A C 1
ATOM 683 O O . PRO A 1 91 ? -18.252 5.255 23.526 1.00 57.34 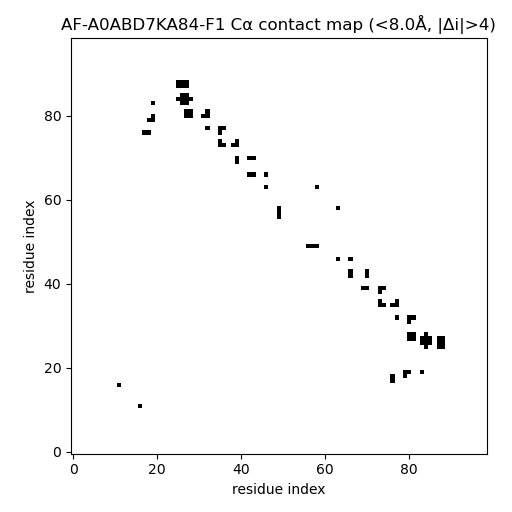91 PRO A O 1
ATOM 686 N N . ASP A 1 92 ? -18.091 3.052 23.976 1.00 56.19 92 ASP A N 1
ATOM 687 C CA . ASP A 1 92 ? -19.504 2.729 23.807 1.00 56.19 92 ASP A CA 1
ATOM 688 C C . ASP A 1 92 ? -20.314 3.534 24.836 1.00 56.19 92 ASP A C 1
ATOM 690 O O . ASP A 1 92 ? -20.479 3.150 25.997 1.00 56.19 92 ASP A O 1
ATOM 694 N N . THR A 1 93 ? -20.818 4.699 24.424 1.00 51.75 93 THR A N 1
ATOM 695 C CA . THR A 1 93 ? -21.692 5.564 25.229 1.00 51.75 93 THR A CA 1
ATOM 696 C C . THR A 1 93 ? -22.994 4.858 25.618 1.00 51.75 93 THR A C 1
ATOM 698 O O . THR A 1 93 ? -23.737 5.361 26.458 1.00 51.75 93 THR A O 1
ATOM 701 N N . ARG A 1 94 ? -23.245 3.649 25.095 1.00 52.84 94 ARG A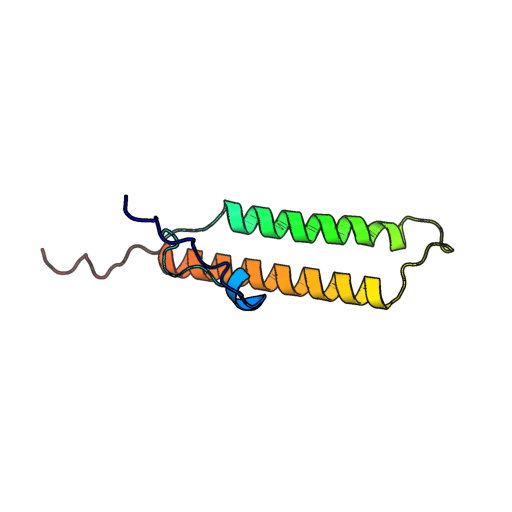 N 1
ATOM 702 C CA . ARG A 1 94 ? -24.380 2.791 25.443 1.00 52.84 94 ARG A CA 1
ATOM 703 C C . ARG A 1 94 ? -24.299 2.155 26.835 1.00 52.84 94 ARG A C 1
ATOM 705 O O . ARG A 1 94 ? -25.309 1.639 27.294 1.00 52.84 94 ARG A O 1
ATOM 712 N N . LYS A 1 95 ? -23.164 2.228 27.550 1.00 49.69 95 LYS A N 1
ATOM 713 C CA . LYS A 1 95 ? -23.058 1.757 28.953 1.00 49.69 95 LYS A CA 1
ATOM 714 C C . LYS A 1 95 ? -23.268 2.831 30.031 1.00 49.69 95 LYS A C 1
ATOM 716 O O . LYS A 1 95 ? -23.077 2.545 31.209 1.00 49.69 95 LYS A O 1
ATOM 721 N N . ARG A 1 96 ? -23.684 4.053 29.674 1.00 45.88 96 ARG A N 1
ATOM 722 C CA . ARG A 1 96 ? -23.975 5.138 30.638 1.00 45.88 96 ARG A CA 1
ATOM 723 C C . ARG A 1 96 ? -25.482 5.390 30.806 1.00 45.88 96 ARG A C 1
ATOM 725 O O . ARG A 1 96 ? -25.904 6.542 30.813 1.00 45.88 96 ARG A O 1
ATOM 732 N N . GLY A 1 97 ? -26.280 4.321 30.878 1.00 47.03 97 GLY A N 1
ATOM 733 C CA . GLY A 1 97 ? -27.747 4.401 30.933 1.00 47.03 97 GLY A CA 1
ATOM 734 C C . GLY A 1 97 ? -28.458 3.594 32.026 1.00 47.03 97 GLY A C 1
ATOM 735 O O . GLY A 1 97 ? -29.658 3.775 32.146 1.00 47.03 97 GLY A O 1
ATOM 736 N N . ASP A 1 98 ? -27.762 2.773 32.825 1.00 48.28 98 ASP A N 1
ATOM 737 C CA . ASP A 1 98 ? -28.389 1.885 33.831 1.00 48.28 98 ASP A CA 1
ATOM 738 C C . ASP A 1 98 ? -27.746 2.000 35.232 1.00 48.28 98 ASP A C 1
ATOM 740 O O . ASP A 1 98 ? -27.372 0.992 35.834 1.00 48.28 98 ASP A O 1
ATOM 744 N N . GLN A 1 99 ? -27.579 3.220 35.759 1.00 41.09 99 GLN A N 1
ATOM 745 C CA . GLN A 1 99 ? -27.305 3.453 37.190 1.00 41.09 99 GLN A CA 1
ATOM 746 C C . GLN A 1 99 ? -28.053 4.681 37.700 1.00 41.09 99 GLN A C 1
ATOM 748 O O . GLN A 1 99 ? -27.921 5.747 37.055 1.00 41.09 99 GLN A O 1
#

Mean predicted aligned error: 11.15 Å

pLDDT: mean 78.42, std 18.11, range [39.59, 97.62]

Sequence (99 aa):
MKRTAQKDLDFCSPEDLLAVRNDATPGVPIDAITTACERAMAVLYLLSGQFTGDASDRYADHIIAGVIWDVQGTIEQIRTLAAYGNATSTPDTRKRGDQ

Solvent-accessible surface area (backbone atoms only — not comparable to full-atom values): 6139 Å² total; per-residue (Å²): 135,84,79,74,78,78,77,72,82,72,85,59,50,75,65,60,71,62,46,83,60,92,82,59,76,75,34,65,56,57,69,60,44,49,52,39,52,52,51,39,49,52,54,52,57,59,54,45,47,63,77,74,52,62,85,87,66,60,69,54,68,69,58,56,51,48,50,53,52,50,42,53,52,36,51,51,40,39,50,51,47,52,51,50,11,59,72,43,56,56,78,72,72,82,76,80,77,88,130